Protein AF-A0AAW0MJM3-F1 (afdb_monomer_lite)

InterPro domains:
  IPR042566 L1 transposable element, C-terminal domain [G3DSA:3.30.250.20] (84-149)

Radius of gyration: 31.51 Å; chains: 1; bounding box: 69×40×101 Å

Sequence (180 aa):
MEDRARRDNLLIFNLKEGAEGANTLAYLEANIPKWFPVFASSSPEIMRAHRLGPPSRASASSGGSGQRPAPGHPELSSLHGPRPEATSKRRRPCYKTMHEARIKGFDAFLLYPATIKLQRGNETHSSRNTSRLENFLTTLNANSDQLACLLRSLLKNYQATMMTAVFLSLRLSMGIRQKW

Organism: NCBI:txid88201

Structure (mmCIF, N/CA/C/O backbone):
data_AF-A0AAW0MJM3-F1
#
_entry.id   AF-A0AAW0MJM3-F1
#
loop_
_atom_site.group_PDB
_atom_site.id
_atom_site.type_symbol
_atom_site.label_atom_id
_atom_site.label_alt_id
_atom_site.label_comp_id
_atom_site.label_asym_id
_atom_site.label_entity_id
_atom_site.label_seq_id
_atom_site.pdbx_PDB_ins_code
_atom_site.Cartn_x
_atom_site.Cartn_y
_atom_site.Cartn_z
_atom_site.occupancy
_atom_site.B_iso_or_equiv
_atom_site.auth_seq_id
_atom_site.auth_comp_id
_atom_site.auth_asym_id
_atom_site.auth_atom_id
_atom_site.pdbx_PDB_model_num
ATOM 1 N N . MET A 1 1 ? 3.073 16.533 -12.645 1.00 53.59 1 MET A N 1
ATOM 2 C CA . MET A 1 1 ? 3.250 16.141 -14.060 1.00 53.59 1 MET A CA 1
ATOM 3 C C . MET A 1 1 ? 4.194 14.944 -14.171 1.00 53.59 1 MET A C 1
ATOM 5 O O . MET A 1 1 ? 3.790 13.944 -14.745 1.00 53.59 1 MET A O 1
ATOM 9 N N . GLU A 1 2 ? 5.359 14.986 -13.514 1.00 58.69 2 GLU A N 1
ATOM 10 C CA . GLU A 1 2 ? 6.356 13.894 -13.441 1.00 58.69 2 GLU A CA 1
ATOM 11 C C . GLU A 1 2 ? 5.785 12.524 -13.034 1.00 58.69 2 GLU A C 1
ATOM 13 O O . GLU A 1 2 ? 6.051 11.516 -13.677 1.00 58.69 2 GLU A O 1
ATOM 18 N N . ASP A 1 3 ? 4.916 12.507 -12.026 1.00 56.91 3 ASP A N 1
ATOM 19 C CA . ASP A 1 3 ? 4.195 11.326 -11.554 1.00 56.91 3 ASP A CA 1
ATOM 20 C C . ASP A 1 3 ? 3.500 10.558 -12.702 1.00 56.91 3 ASP A C 1
ATOM 22 O O . ASP A 1 3 ? 3.667 9.342 -12.828 1.00 56.91 3 ASP A O 1
ATOM 26 N N . ARG A 1 4 ? 2.778 11.261 -13.586 1.00 63.28 4 ARG A N 1
ATOM 27 C CA . ARG A 1 4 ? 2.044 10.645 -14.705 1.00 63.28 4 ARG A CA 1
ATOM 28 C C . ARG A 1 4 ? 2.986 10.010 -15.730 1.00 63.28 4 ARG A C 1
ATOM 30 O O . ARG A 1 4 ? 2.638 8.969 -16.264 1.00 63.28 4 ARG A O 1
ATOM 37 N N . ALA A 1 5 ? 4.158 10.605 -15.949 1.00 64.19 5 ALA A N 1
ATOM 38 C CA . ALA A 1 5 ? 5.150 10.140 -16.918 1.00 64.19 5 ALA A CA 1
ATOM 39 C C . ALA A 1 5 ? 5.932 8.895 -16.461 1.00 64.19 5 ALA A C 1
ATOM 41 O O . ALA A 1 5 ? 6.629 8.292 -17.264 1.00 64.19 5 ALA A O 1
ATOM 42 N N . ARG A 1 6 ? 5.845 8.511 -15.177 1.00 67.94 6 ARG A N 1
ATOM 43 C CA . ARG A 1 6 ? 6.550 7.339 -14.622 1.00 67.94 6 ARG A CA 1
ATOM 44 C C . ARG A 1 6 ? 5.629 6.178 -14.251 1.00 67.94 6 ARG A C 1
ATOM 46 O O . ARG A 1 6 ? 6.077 5.250 -13.5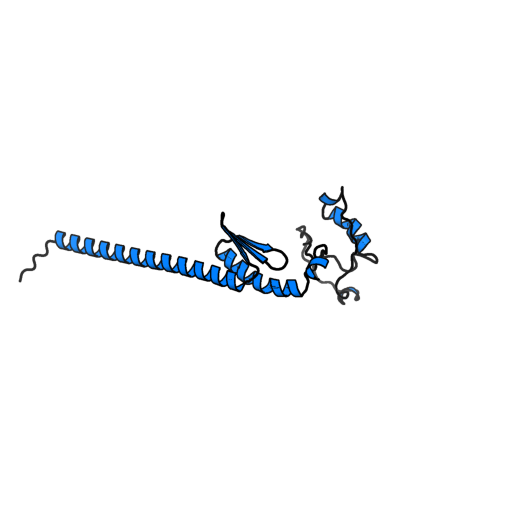85 1.00 67.94 6 ARG A O 1
ATOM 53 N N . ARG A 1 7 ? 4.344 6.241 -14.618 1.00 70.88 7 ARG A N 1
ATOM 54 C CA . ARG A 1 7 ? 3.366 5.191 -14.281 1.00 70.88 7 ARG A CA 1
ATOM 55 C C . ARG A 1 7 ? 3.686 3.853 -14.935 1.00 70.88 7 ARG A C 1
ATOM 57 O O . ARG A 1 7 ? 3.487 2.833 -14.287 1.00 70.88 7 ARG A O 1
ATOM 64 N N . ASP A 1 8 ? 4.235 3.894 -16.141 1.00 78.50 8 ASP A N 1
ATOM 65 C CA . ASP A 1 8 ? 4.513 2.701 -16.945 1.00 78.50 8 ASP A CA 1
ATOM 66 C C . ASP A 1 8 ? 5.953 2.201 -16.753 1.00 78.50 8 ASP A C 1
ATOM 68 O O . ASP A 1 8 ? 6.373 1.210 -17.342 1.00 78.50 8 ASP A O 1
ATOM 72 N N . ASN A 1 9 ? 6.725 2.869 -15.890 1.00 82.00 9 ASN A N 1
ATOM 73 C CA . ASN A 1 9 ? 8.095 2.476 -15.615 1.00 82.00 9 ASN A CA 1
ATOM 74 C C . ASN A 1 9 ? 8.118 1.379 -14.541 1.00 82.00 9 ASN A C 1
ATOM 76 O O . ASN A 1 9 ? 7.488 1.502 -13.488 1.00 82.00 9 ASN A O 1
ATOM 80 N N . LEU A 1 10 ? 8.936 0.351 -14.763 1.00 80.38 10 LEU A N 1
ATOM 81 C CA . LEU A 1 10 ? 9.153 -0.774 -13.850 1.00 80.38 10 LEU A CA 1
ATOM 82 C C . LEU A 1 10 ? 10.628 -0.818 -13.412 1.00 80.38 10 LEU A C 1
ATOM 84 O O . LEU A 1 10 ? 11.510 -0.562 -14.227 1.00 80.38 10 LEU A O 1
ATOM 88 N N . LEU A 1 11 ? 10.913 -1.108 -12.137 1.00 82.19 11 LEU A N 1
ATOM 89 C CA . LEU A 1 11 ? 12.252 -1.508 -11.682 1.00 82.19 11 LEU A CA 1
ATOM 90 C C . LEU A 1 11 ? 12.260 -2.989 -11.392 1.00 82.19 11 LEU A C 1
ATOM 92 O O . LEU A 1 11 ? 11.362 -3.534 -10.746 1.00 82.19 11 LEU A O 1
ATOM 96 N N . ILE A 1 12 ? 13.341 -3.601 -11.837 1.00 81.88 12 ILE A N 1
ATOM 97 C CA . ILE A 1 12 ? 13.666 -4.983 -11.564 1.00 81.88 12 ILE A CA 1
ATOM 98 C C . ILE A 1 12 ? 14.905 -4.946 -10.679 1.00 81.88 12 ILE A C 1
ATOM 100 O O . ILE A 1 12 ? 15.926 -4.364 -11.045 1.00 81.88 12 ILE A O 1
ATOM 104 N N . PHE A 1 13 ? 14.791 -5.529 -9.492 1.00 80.38 13 PHE A N 1
ATOM 105 C CA . PHE A 1 13 ? 15.890 -5.653 -8.542 1.00 80.38 13 PHE A CA 1
ATOM 106 C C . PHE A 1 13 ? 16.457 -7.076 -8.564 1.00 80.38 13 PHE A C 1
ATOM 108 O O . PHE A 1 13 ? 15.847 -7.988 -9.120 1.00 80.38 13 PHE A O 1
ATOM 115 N N . ASN A 1 14 ? 17.623 -7.260 -7.942 1.00 80.12 14 ASN A N 1
ATOM 116 C CA . ASN A 1 14 ? 18.287 -8.557 -7.759 1.00 80.12 14 ASN A CA 1
ATOM 117 C C . ASN A 1 14 ? 18.747 -9.261 -9.052 1.00 80.12 14 ASN A C 1
ATOM 119 O O . ASN A 1 14 ? 19.019 -10.460 -9.042 1.00 80.12 14 ASN A O 1
ATOM 123 N N . LEU A 1 15 ? 18.912 -8.525 -10.155 1.00 82.12 15 LEU A N 1
ATOM 124 C CA . LEU A 1 15 ? 19.621 -9.039 -11.327 1.00 82.12 15 LEU A CA 1
ATOM 125 C C . LEU A 1 15 ? 21.129 -9.047 -11.066 1.00 82.12 15 LEU A C 1
ATOM 127 O O . LEU A 1 15 ? 21.687 -8.077 -10.545 1.00 82.12 15 LEU A O 1
ATOM 131 N N . LYS A 1 16 ? 21.799 -10.140 -11.446 1.00 80.44 16 LYS A N 1
ATOM 132 C CA . LYS A 1 16 ? 23.258 -10.241 -11.344 1.00 80.44 16 LYS A CA 1
ATOM 133 C C . LYS A 1 16 ? 23.905 -9.135 -12.182 1.00 80.44 16 LYS A C 1
ATOM 135 O O . LYS A 1 16 ? 23.549 -8.923 -13.339 1.00 80.44 16 LYS A O 1
ATOM 140 N N . GLU A 1 17 ? 24.860 -8.427 -11.590 1.00 79.00 17 GLU A N 1
ATOM 141 C CA . GLU A 1 17 ? 25.578 -7.355 -12.274 1.00 79.00 17 GLU A CA 1
ATOM 142 C C . GLU A 1 17 ? 26.314 -7.885 -13.511 1.00 79.00 17 GLU A C 1
ATOM 144 O O . GLU A 1 17 ? 26.939 -8.945 -13.471 1.00 79.00 17 GLU A O 1
ATOM 149 N N . GLY A 1 18 ? 26.165 -7.176 -14.631 1.00 77.50 18 GLY A N 1
ATOM 150 C CA . GLY A 1 18 ? 26.715 -7.582 -15.925 1.00 77.50 18 GLY A CA 1
ATOM 151 C C . GLY A 1 18 ? 25.947 -8.695 -16.650 1.00 77.50 18 GLY A C 1
ATOM 152 O O . GLY A 1 18 ? 26.283 -8.982 -17.794 1.00 77.50 18 GLY A O 1
ATOM 153 N N . ALA A 1 19 ? 24.902 -9.292 -16.058 1.00 79.56 19 ALA A N 1
ATOM 154 C CA . ALA A 1 19 ? 24.117 -10.340 -16.729 1.00 79.56 19 ALA A CA 1
ATOM 155 C C . ALA A 1 19 ? 23.388 -9.836 -17.986 1.00 79.56 19 ALA A C 1
ATOM 157 O O . ALA A 1 19 ? 23.170 -10.597 -18.921 1.00 79.56 19 ALA A O 1
ATOM 158 N N . GLU A 1 20 ? 23.055 -8.546 -18.007 1.00 79.81 20 GLU A N 1
ATOM 159 C CA . GLU A 1 20 ? 22.391 -7.857 -19.117 1.00 79.81 20 GLU A CA 1
ATOM 160 C C . GLU A 1 20 ? 23.289 -7.696 -20.360 1.00 79.81 20 GLU A C 1
ATOM 162 O O . GLU A 1 20 ? 22.790 -7.475 -21.463 1.00 79.81 20 GLU A O 1
ATOM 167 N N . GLY A 1 21 ? 24.613 -7.806 -20.201 1.00 80.94 21 GLY A N 1
ATOM 168 C CA . GLY A 1 21 ? 25.573 -7.551 -21.273 1.00 80.94 21 GLY A CA 1
ATOM 169 C C . GLY A 1 21 ? 25.533 -6.103 -21.780 1.00 80.94 21 GLY A C 1
ATOM 170 O O . GLY A 1 21 ? 25.312 -5.167 -21.015 1.00 80.94 21 GLY A O 1
ATOM 171 N N . ALA A 1 22 ? 25.775 -5.919 -23.082 1.00 79.75 22 ALA A N 1
ATOM 172 C CA . ALA A 1 22 ? 25.804 -4.600 -23.723 1.00 79.75 22 ALA A CA 1
ATOM 173 C C . ALA A 1 22 ? 24.407 -4.029 -24.038 1.00 79.75 22 ALA A C 1
ATOM 175 O O . ALA A 1 22 ? 24.280 -2.826 -24.257 1.00 79.75 22 ALA A O 1
ATOM 176 N N . ASN A 1 23 ? 23.364 -4.869 -24.077 1.00 86.12 23 ASN A N 1
ATOM 177 C CA . ASN A 1 23 ? 22.012 -4.458 -24.451 1.00 86.12 23 ASN A CA 1
ATOM 178 C C . ASN A 1 23 ? 20.975 -4.947 -23.430 1.00 86.12 23 ASN A C 1
ATOM 180 O O . ASN A 1 23 ? 20.439 -6.053 -23.529 1.00 86.12 23 ASN A O 1
ATOM 184 N N . THR A 1 24 ? 20.657 -4.075 -22.471 1.00 86.00 24 THR A N 1
ATOM 185 C CA . THR A 1 24 ? 19.670 -4.341 -21.417 1.00 86.00 24 THR A CA 1
ATOM 186 C C . THR A 1 24 ? 18.281 -4.668 -21.971 1.00 86.00 24 THR A C 1
ATOM 188 O O . THR A 1 24 ? 17.576 -5.486 -21.387 1.00 86.00 24 THR A O 1
ATOM 191 N N . LEU A 1 25 ? 17.868 -4.060 -23.087 1.00 88.25 25 LEU A N 1
ATOM 192 C CA . LEU A 1 25 ? 16.526 -4.264 -23.640 1.00 88.25 25 LEU A CA 1
ATOM 193 C C . LEU A 1 25 ? 16.359 -5.694 -24.166 1.00 88.25 25 LEU A C 1
ATOM 195 O O . LEU A 1 25 ? 15.459 -6.400 -23.719 1.00 88.25 25 LEU A O 1
ATOM 199 N N . ALA A 1 26 ? 17.291 -6.153 -25.005 1.00 87.44 26 ALA A N 1
ATOM 200 C CA . ALA A 1 26 ? 17.278 -7.517 -25.538 1.00 87.44 26 ALA A CA 1
ATOM 201 C C . ALA A 1 26 ? 17.349 -8.575 -24.422 1.00 87.44 26 ALA A C 1
ATOM 203 O O . ALA A 1 26 ? 16.692 -9.616 -24.485 1.00 87.44 26 ALA A O 1
ATOM 204 N N . TYR A 1 27 ? 18.112 -8.296 -23.358 1.00 89.19 27 TYR A N 1
ATOM 205 C CA . TYR A 1 27 ? 18.154 -9.163 -22.185 1.00 89.19 27 TYR A CA 1
ATOM 206 C C . TYR A 1 27 ? 16.783 -9.285 -21.506 1.00 89.19 27 TYR A C 1
ATOM 208 O O . TYR A 1 27 ? 16.389 -10.384 -21.113 1.00 89.19 27 TYR A O 1
ATOM 216 N N . LEU A 1 28 ? 16.045 -8.184 -21.354 1.00 88.31 28 LEU A N 1
ATOM 217 C CA . LEU A 1 28 ? 14.725 -8.212 -20.726 1.00 88.31 28 LEU A CA 1
ATOM 218 C C . LEU A 1 28 ? 13.688 -8.918 -21.600 1.00 88.31 28 LEU A C 1
ATOM 220 O O . LEU A 1 28 ? 12.961 -9.764 -21.083 1.00 88.31 28 LEU A O 1
ATOM 224 N N . GLU A 1 29 ? 13.660 -8.651 -22.906 1.00 88.19 29 GLU A N 1
ATOM 225 C CA . GLU A 1 29 ? 12.751 -9.324 -23.846 1.00 88.19 29 GLU A CA 1
ATOM 226 C C . GLU A 1 29 ? 12.925 -10.848 -23.820 1.00 88.19 29 GLU A C 1
ATOM 228 O O . GLU A 1 29 ? 11.947 -11.593 -23.799 1.00 88.19 29 GLU A O 1
ATOM 233 N N . ALA A 1 30 ? 14.169 -11.326 -23.721 1.00 87.88 30 ALA A N 1
ATOM 234 C CA . ALA A 1 30 ? 14.468 -12.754 -23.676 1.00 87.88 30 ALA A CA 1
ATOM 235 C C . ALA A 1 30 ? 14.146 -13.429 -22.329 1.00 87.88 30 ALA A C 1
ATOM 237 O O . ALA A 1 30 ? 13.989 -14.653 -22.278 1.00 87.88 30 ALA A O 1
ATOM 238 N N . ASN A 1 31 ? 14.107 -12.678 -21.222 1.00 88.50 31 ASN A N 1
ATOM 239 C CA . ASN A 1 31 ? 13.958 -13.244 -19.877 1.00 88.50 31 ASN A CA 1
ATOM 240 C C . ASN A 1 31 ? 12.577 -13.017 -19.250 1.00 88.50 31 ASN A C 1
ATOM 242 O O . ASN A 1 31 ? 12.149 -13.854 -18.457 1.00 88.50 31 ASN A O 1
ATOM 246 N N . ILE A 1 32 ? 11.841 -11.968 -19.628 1.00 87.75 32 ILE A N 1
ATOM 247 C CA . ILE A 1 32 ? 10.485 -11.712 -19.114 1.00 87.75 32 ILE A CA 1
ATOM 248 C C . ILE A 1 32 ? 9.542 -12.905 -19.344 1.00 87.75 32 ILE A C 1
ATOM 250 O O . ILE A 1 32 ? 8.924 -13.334 -18.368 1.00 87.75 32 ILE A O 1
ATOM 254 N N . PRO A 1 33 ? 9.463 -13.512 -20.546 1.00 87.31 33 PRO A N 1
ATOM 255 C CA . PRO A 1 33 ? 8.613 -14.684 -20.766 1.00 87.31 33 PRO A CA 1
ATOM 256 C C . PRO A 1 33 ? 9.023 -15.904 -19.930 1.00 87.31 33 PRO A C 1
ATOM 258 O O . PRO A 1 33 ? 8.184 -16.736 -19.597 1.00 87.31 33 PRO A O 1
ATOM 261 N N . LYS A 1 34 ? 10.309 -16.009 -19.561 1.00 87.50 34 LYS A N 1
ATOM 262 C CA . LYS A 1 34 ? 10.829 -17.097 -18.716 1.00 87.50 34 LYS A CA 1
ATOM 263 C C . LYS A 1 34 ? 10.446 -16.906 -17.251 1.00 87.50 34 LYS A C 1
ATOM 265 O O . LYS A 1 34 ? 10.134 -17.878 -16.573 1.00 87.50 34 LYS A O 1
ATOM 270 N N . TRP A 1 35 ? 10.485 -15.667 -16.759 1.00 86.81 35 TRP A N 1
ATOM 271 C CA . TRP A 1 35 ? 10.090 -15.331 -15.386 1.00 86.81 35 TRP A CA 1
ATOM 272 C C . TRP A 1 35 ? 8.572 -15.339 -15.205 1.00 86.81 35 TRP A C 1
ATOM 274 O O . TRP A 1 35 ? 8.076 -15.707 -14.143 1.00 86.81 35 TRP A O 1
ATOM 284 N N . PHE A 1 36 ? 7.840 -14.954 -16.250 1.00 85.00 36 PHE A N 1
ATOM 285 C CA . PHE A 1 36 ? 6.391 -14.826 -16.245 1.00 85.00 36 PHE A CA 1
ATOM 286 C C . PHE A 1 36 ? 5.805 -15.531 -17.477 1.00 85.00 36 PHE A C 1
ATOM 288 O O . PHE A 1 36 ? 5.584 -14.892 -18.510 1.00 85.00 36 PHE A O 1
ATOM 295 N N . PRO A 1 37 ? 5.494 -16.836 -17.368 1.00 85.00 37 PRO A N 1
ATOM 296 C CA . PRO A 1 37 ? 4.977 -17.633 -18.484 1.00 85.00 37 PRO A CA 1
ATOM 297 C C . PRO A 1 37 ? 3.689 -17.085 -19.113 1.00 85.00 37 PRO A C 1
ATOM 299 O O . PRO A 1 37 ? 3.409 -17.345 -20.277 1.00 85.00 37 PRO A O 1
ATOM 302 N N . VAL A 1 38 ? 2.927 -16.276 -18.369 1.00 87.38 38 VAL A N 1
ATOM 303 C CA . VAL A 1 38 ? 1.719 -15.583 -18.853 1.00 87.38 38 VAL A CA 1
ATOM 304 C C . VAL A 1 38 ? 2.012 -14.676 -20.058 1.00 87.38 38 VAL A C 1
ATOM 306 O O . VAL A 1 38 ? 1.137 -14.459 -20.889 1.00 87.38 38 VAL A O 1
ATOM 309 N N . PHE A 1 39 ? 3.243 -14.174 -20.188 1.00 82.31 39 PHE A N 1
ATOM 310 C CA . PHE A 1 39 ? 3.653 -13.316 -21.302 1.00 82.31 39 PHE A CA 1
ATOM 311 C C . PHE A 1 39 ? 4.282 -14.081 -22.472 1.00 82.31 39 PHE A C 1
ATOM 313 O O . PHE A 1 39 ? 4.705 -13.457 -23.440 1.00 82.31 39 PHE A O 1
ATOM 320 N N . ALA A 1 40 ? 4.340 -15.417 -22.427 1.00 78.75 40 ALA A N 1
ATOM 321 C CA . ALA A 1 40 ? 4.915 -16.211 -23.515 1.00 78.75 40 ALA A CA 1
ATOM 322 C C . ALA A 1 40 ? 4.096 -16.129 -24.815 1.00 78.75 40 ALA A C 1
ATOM 324 O O . ALA A 1 40 ? 4.664 -16.203 -25.900 1.00 78.75 40 ALA A O 1
ATOM 325 N N . SER A 1 41 ? 2.776 -15.946 -24.715 1.00 79.00 41 SER A N 1
ATOM 326 C CA . SER A 1 41 ? 1.878 -15.785 -25.868 1.00 79.00 41 SER A CA 1
ATOM 327 C C . SER A 1 41 ? 1.721 -14.333 -26.331 1.00 79.00 41 SER A C 1
ATOM 329 O O . SER A 1 41 ? 1.289 -14.094 -27.452 1.00 79.00 41 SER A O 1
ATOM 331 N N . SER A 1 42 ? 2.029 -13.364 -25.466 1.00 82.06 42 SER A N 1
ATOM 332 C CA . SER A 1 42 ? 1.897 -11.930 -25.733 1.00 82.06 42 SER A CA 1
ATOM 333 C C . SER A 1 42 ? 2.958 -11.180 -24.935 1.00 82.06 42 SER A C 1
ATOM 335 O O . SER A 1 42 ? 2.733 -10.812 -23.777 1.00 82.06 42 SER A O 1
ATOM 337 N N . SER A 1 43 ? 4.120 -10.961 -25.546 1.00 76.00 43 SER A N 1
ATOM 338 C CA . SER A 1 43 ? 5.202 -10.205 -24.921 1.00 76.00 43 SER A CA 1
ATOM 339 C C . SER A 1 43 ? 4.828 -8.721 -24.824 1.00 76.00 43 SER A C 1
ATOM 341 O O . SER A 1 43 ? 4.419 -8.141 -25.832 1.00 76.00 43 SER A O 1
ATOM 343 N N . PRO A 1 44 ? 4.970 -8.084 -23.650 1.00 80.81 44 PRO A N 1
ATOM 344 C CA . PRO A 1 44 ? 4.755 -6.648 -23.527 1.00 80.81 44 PRO A CA 1
ATOM 345 C C . PRO A 1 44 ? 5.800 -5.870 -24.340 1.00 80.81 44 PRO A C 1
ATOM 347 O O . PRO A 1 44 ? 6.969 -6.252 -24.375 1.00 80.81 44 PRO A O 1
ATOM 350 N N . GLU A 1 45 ? 5.390 -4.763 -24.959 1.00 86.56 45 GLU A N 1
ATOM 351 C CA . GLU A 1 45 ? 6.297 -3.863 -25.677 1.00 86.56 45 GLU A CA 1
ATOM 352 C C . GLU A 1 45 ? 7.158 -3.072 -24.679 1.00 86.56 45 GLU A C 1
ATOM 354 O O . GLU A 1 45 ? 6.647 -2.323 -23.841 1.00 86.56 45 GLU A O 1
ATOM 359 N N . ILE A 1 46 ? 8.480 -3.235 -24.755 1.00 87.00 46 ILE A N 1
ATOM 360 C CA . ILE A 1 46 ? 9.431 -2.532 -23.890 1.00 87.00 46 ILE A CA 1
ATOM 361 C C . ILE A 1 46 ? 10.011 -1.355 -24.669 1.00 87.00 46 ILE A C 1
ATOM 363 O O . ILE A 1 46 ? 10.909 -1.517 -25.486 1.00 87.00 46 ILE A O 1
ATOM 367 N N . MET A 1 47 ? 9.548 -0.141 -24.379 1.00 85.25 47 MET A N 1
ATOM 368 C CA . MET A 1 47 ? 10.017 1.046 -25.107 1.00 85.25 47 MET A CA 1
ATOM 369 C C . MET A 1 47 ? 11.478 1.411 -24.803 1.00 85.25 47 MET A C 1
ATOM 371 O O . MET A 1 47 ? 12.188 1.946 -25.651 1.00 85.25 47 MET A O 1
ATOM 375 N N . ARG A 1 48 ? 11.927 1.199 -23.559 1.00 84.75 48 ARG A N 1
ATOM 376 C CA . ARG A 1 48 ? 13.280 1.554 -23.115 1.00 84.75 48 ARG A CA 1
ATOM 377 C C . ARG A 1 48 ? 13.665 0.791 -21.856 1.00 84.75 48 ARG A C 1
ATOM 379 O O . ARG A 1 48 ? 12.881 0.708 -20.915 1.00 84.75 48 ARG A O 1
ATOM 386 N N . ALA A 1 49 ? 14.922 0.364 -21.787 1.00 85.94 49 ALA A N 1
ATOM 387 C CA . ALA A 1 49 ? 15.514 -0.205 -20.585 1.00 85.94 49 ALA A CA 1
ATOM 388 C C . ALA A 1 49 ? 16.921 0.353 -20.353 1.00 85.94 49 ALA A C 1
ATOM 390 O O . ALA A 1 49 ? 17.658 0.612 -21.301 1.00 85.94 49 ALA A O 1
ATOM 391 N N . HIS A 1 50 ? 17.274 0.594 -19.093 1.00 84.94 50 HIS A N 1
ATOM 392 C CA . HIS A 1 50 ? 18.612 1.023 -18.695 1.00 84.94 50 HIS A CA 1
ATOM 393 C C . HIS A 1 50 ? 18.847 0.716 -17.216 1.00 84.94 50 HIS A C 1
ATOM 395 O O . HIS A 1 50 ? 17.907 0.705 -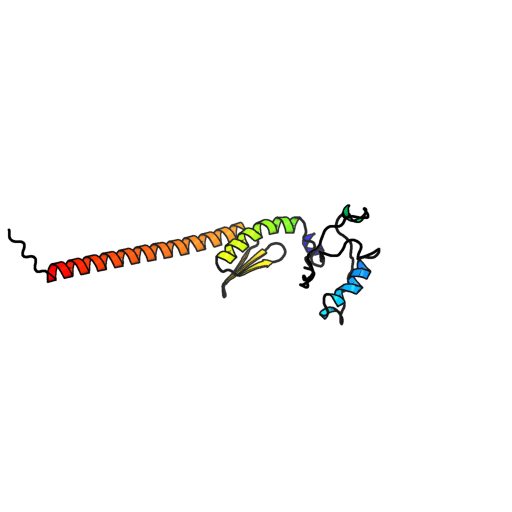16.417 1.00 84.94 50 HIS A O 1
ATOM 401 N N . ARG A 1 51 ? 20.114 0.512 -16.849 1.00 81.94 51 ARG A N 1
ATOM 402 C CA . ARG A 1 51 ? 20.535 0.389 -15.452 1.00 81.94 51 ARG A CA 1
ATOM 403 C C . ARG A 1 51 ? 20.407 1.734 -14.737 1.00 81.94 51 ARG A C 1
ATOM 405 O O . ARG A 1 51 ? 20.697 2.786 -15.306 1.00 81.94 51 ARG A O 1
ATOM 412 N N . LEU A 1 52 ? 19.996 1.687 -13.473 1.00 79.25 52 LEU A N 1
ATOM 413 C CA . LEU A 1 52 ? 20.007 2.845 -12.588 1.00 79.25 52 LEU A CA 1
ATOM 414 C C . LEU A 1 52 ? 21.224 2.798 -11.666 1.00 79.25 52 LEU A C 1
ATOM 416 O O . LEU A 1 52 ? 21.432 1.813 -10.962 1.00 79.25 52 LEU A O 1
ATOM 420 N N . GLY A 1 53 ? 21.979 3.896 -11.644 1.00 71.19 53 GLY A N 1
ATOM 421 C CA . GLY A 1 53 ? 23.176 4.050 -10.820 1.00 71.19 53 GLY A CA 1
ATOM 422 C C . GLY A 1 53 ? 24.455 3.513 -11.479 1.00 71.19 53 GLY A C 1
ATOM 423 O O . GLY A 1 53 ? 24.389 2.745 -12.441 1.00 71.19 53 GLY A O 1
ATOM 424 N N . PRO A 1 54 ? 25.631 3.951 -10.996 1.00 67.56 54 PRO A N 1
ATOM 425 C CA . PRO A 1 54 ? 26.910 3.443 -11.474 1.00 67.56 54 PRO A CA 1
ATOM 426 C C . PRO A 1 54 ? 27.064 1.954 -11.120 1.00 67.56 54 PRO A C 1
ATOM 428 O O . PRO A 1 54 ? 26.512 1.515 -10.106 1.00 67.56 54 PRO A O 1
ATOM 431 N N . PRO A 1 55 ? 27.814 1.177 -11.923 1.00 63.28 55 PRO A N 1
ATOM 432 C CA . PRO A 1 55 ? 28.144 -0.196 -11.568 1.00 63.28 55 PRO A CA 1
ATOM 433 C C . PRO A 1 55 ? 28.852 -0.229 -10.211 1.00 63.28 55 PRO A C 1
ATOM 435 O O . PRO A 1 55 ? 29.646 0.661 -9.882 1.00 63.28 55 PRO A O 1
ATOM 438 N N . SER A 1 56 ? 28.543 -1.240 -9.403 1.00 59.34 56 SER A N 1
ATOM 439 C CA . SER A 1 56 ? 29.205 -1.427 -8.119 1.00 59.34 56 SER A CA 1
ATOM 440 C C . SER A 1 56 ? 30.695 -1.646 -8.367 1.00 59.34 56 SER A C 1
ATOM 442 O O . SER A 1 56 ? 31.090 -2.490 -9.169 1.00 59.34 56 SER A O 1
ATOM 444 N N . ARG A 1 57 ? 31.556 -0.924 -7.639 1.00 56.38 57 ARG A N 1
ATOM 445 C CA . ARG A 1 57 ? 33.022 -1.105 -7.694 1.00 56.38 57 ARG A CA 1
ATOM 446 C C . ARG A 1 57 ? 33.469 -2.554 -7.427 1.00 56.38 57 ARG A C 1
ATOM 448 O O . ARG A 1 57 ? 34.604 -2.894 -7.739 1.00 56.38 57 ARG A O 1
ATOM 455 N N . ALA A 1 58 ? 32.593 -3.397 -6.879 1.00 54.28 58 ALA A N 1
ATOM 456 C CA . ALA A 1 58 ? 32.864 -4.794 -6.566 1.00 54.28 58 ALA A CA 1
ATOM 457 C C . ALA A 1 58 ? 33.008 -5.713 -7.795 1.00 54.28 58 ALA A C 1
ATOM 459 O O . ALA A 1 58 ? 33.597 -6.782 -7.669 1.00 54.28 58 ALA A O 1
ATOM 460 N N . SER A 1 59 ? 32.506 -5.338 -8.977 1.00 48.91 59 SER A N 1
ATOM 461 C CA . SER A 1 59 ? 32.574 -6.206 -10.165 1.00 48.91 59 SER A CA 1
ATOM 462 C C . SER A 1 59 ? 33.812 -5.985 -11.045 1.00 48.91 59 SER A C 1
ATOM 464 O O . SER A 1 59 ? 33.953 -6.661 -12.060 1.00 48.91 59 SER A O 1
ATOM 466 N N . ALA A 1 60 ? 34.707 -5.057 -10.680 1.00 47.84 60 ALA A N 1
ATOM 467 C CA . ALA A 1 60 ? 35.926 -4.748 -11.439 1.00 47.84 60 ALA A CA 1
ATOM 468 C C . ALA A 1 60 ? 37.206 -5.406 -10.879 1.00 47.84 60 ALA A C 1
ATOM 470 O O . ALA A 1 60 ? 38.251 -5.333 -11.520 1.00 47.84 60 ALA A O 1
ATOM 471 N N . SER A 1 61 ? 37.145 -6.064 -9.716 1.00 41.78 61 SER A N 1
ATOM 472 C CA . SER A 1 61 ? 38.281 -6.787 -9.132 1.00 41.78 61 SER A CA 1
ATOM 473 C C . SER A 1 61 ? 38.015 -8.290 -9.099 1.00 41.78 61 SER A C 1
ATOM 475 O O . SER A 1 61 ? 37.186 -8.786 -8.338 1.00 41.78 61 SER A O 1
ATOM 477 N N . SER A 1 62 ? 38.753 -9.013 -9.930 1.00 45.91 62 SER A N 1
ATOM 478 C CA . SER A 1 62 ? 38.976 -10.452 -9.849 1.00 45.91 62 SER A CA 1
ATOM 479 C C . SER A 1 62 ? 39.358 -10.916 -8.433 1.00 45.91 62 SER A C 1
ATOM 481 O O . SER A 1 62 ? 40.302 -10.382 -7.858 1.00 45.91 62 SER A O 1
ATOM 483 N N . GLY A 1 63 ? 38.703 -11.979 -7.949 1.00 42.91 63 GLY A N 1
ATOM 484 C CA . GLY A 1 63 ? 39.198 -12.856 -6.876 1.00 42.91 63 GLY A CA 1
ATOM 485 C C . GLY A 1 63 ? 38.812 -12.457 -5.447 1.00 42.91 63 GLY A C 1
ATOM 486 O O . GLY A 1 63 ? 39.375 -11.534 -4.875 1.00 42.91 63 GLY A O 1
ATOM 487 N N . GLY A 1 64 ? 37.899 -13.212 -4.829 1.00 30.92 64 GLY A N 1
ATOM 488 C CA . GLY A 1 64 ? 37.593 -13.071 -3.403 1.00 30.92 64 GLY A CA 1
ATOM 489 C C . GLY A 1 64 ? 36.425 -13.947 -2.967 1.00 30.92 64 GLY A C 1
ATOM 490 O O . GLY A 1 64 ? 35.267 -13.562 -3.082 1.00 30.92 64 GLY A O 1
ATOM 491 N N . SER A 1 65 ? 36.741 -15.148 -2.493 1.00 42.88 65 SER A N 1
ATOM 492 C CA . SER A 1 65 ? 35.822 -16.116 -1.896 1.00 42.88 65 SER A CA 1
ATOM 493 C C . SER A 1 65 ? 35.041 -15.528 -0.714 1.00 42.88 65 SER A C 1
ATOM 495 O O . SER A 1 65 ? 35.625 -15.205 0.317 1.00 42.88 65 SER A O 1
ATOM 497 N N . GLY A 1 66 ? 33.715 -15.472 -0.834 1.00 33.31 66 GLY A N 1
ATOM 498 C CA . GLY A 1 66 ? 32.789 -15.264 0.278 1.00 33.31 66 GLY A CA 1
ATOM 499 C C . GLY A 1 66 ? 31.648 -16.267 0.158 1.00 33.31 66 GLY A C 1
ATOM 500 O O . GLY A 1 66 ? 30.899 -16.243 -0.817 1.00 33.31 66 GLY A O 1
ATOM 501 N N . GLN A 1 67 ? 31.577 -17.198 1.107 1.00 36.97 67 GLN A N 1
ATOM 502 C CA . GLN A 1 67 ? 30.614 -18.297 1.165 1.00 36.97 67 GLN A CA 1
ATOM 503 C C . GLN A 1 67 ? 29.163 -17.803 1.025 1.00 36.97 67 GLN A C 1
ATOM 505 O O . GLN A 1 67 ? 28.716 -16.920 1.754 1.00 36.97 67 GLN A O 1
ATOM 510 N N . ARG A 1 68 ? 28.413 -18.421 0.106 1.00 38.50 68 ARG A N 1
ATOM 511 C CA . ARG A 1 68 ? 26.949 -18.337 0.015 1.00 38.50 68 ARG A CA 1
ATOM 512 C C . ARG A 1 68 ? 26.361 -19.588 0.684 1.00 38.50 68 ARG A C 1
ATOM 514 O O . ARG A 1 68 ? 26.829 -20.678 0.351 1.00 38.50 68 ARG A O 1
ATOM 521 N N . PRO A 1 69 ? 25.341 -19.493 1.555 1.00 34.12 69 PRO A N 1
ATOM 522 C CA . PRO A 1 69 ? 24.542 -20.660 1.899 1.00 34.12 69 PRO A CA 1
ATOM 523 C C . PRO A 1 69 ? 23.669 -21.092 0.705 1.00 34.12 69 PRO A C 1
ATOM 525 O O . PRO A 1 69 ? 23.365 -20.301 -0.191 1.00 34.12 69 PRO A O 1
ATOM 528 N N . ALA A 1 70 ? 23.355 -22.387 0.694 1.00 34.09 70 ALA A N 1
ATOM 529 C CA . ALA A 1 70 ? 22.840 -23.197 -0.411 1.00 34.09 70 ALA A CA 1
ATOM 530 C C . ALA A 1 70 ? 21.421 -22.816 -0.920 1.00 34.09 70 ALA A C 1
ATOM 532 O O . ALA A 1 70 ? 20.689 -22.097 -0.238 1.00 34.09 70 ALA A O 1
ATOM 533 N N . PRO A 1 71 ? 21.027 -23.288 -2.124 1.00 43.94 71 PRO A N 1
ATOM 534 C CA . PRO A 1 71 ? 19.846 -22.837 -2.857 1.00 43.94 71 PRO A CA 1
ATOM 535 C C . PRO A 1 71 ? 18.592 -23.625 -2.457 1.00 43.94 71 PRO A C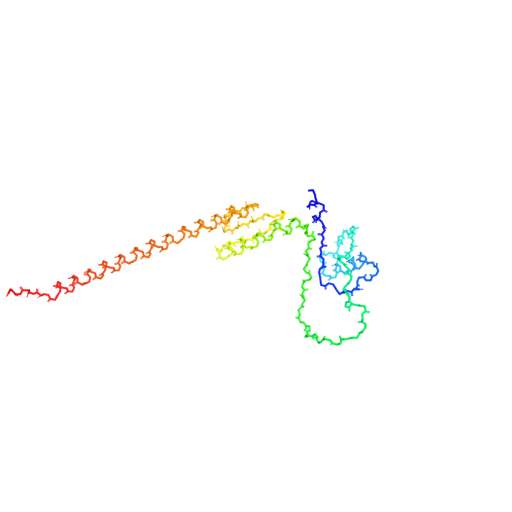 1
ATOM 537 O O . PRO A 1 71 ? 18.642 -24.846 -2.325 1.00 43.94 71 PRO A O 1
ATOM 540 N N . GLY A 1 72 ? 17.452 -22.943 -2.307 1.00 31.48 72 GLY A N 1
ATOM 541 C CA . GLY A 1 72 ? 16.213 -23.631 -1.924 1.00 31.48 72 GLY A CA 1
ATOM 542 C C . GLY A 1 72 ? 14.893 -22.870 -2.031 1.00 31.48 72 GLY A C 1
ATOM 543 O O . GLY A 1 72 ? 13.878 -23.437 -1.653 1.00 31.48 72 GLY A O 1
ATOM 544 N N . HIS A 1 73 ? 14.837 -21.640 -2.549 1.00 31.39 73 HIS A N 1
ATOM 545 C CA . HIS A 1 73 ? 13.549 -20.981 -2.804 1.00 31.39 73 HIS A CA 1
ATOM 546 C C . HIS A 1 73 ? 13.619 -20.075 -4.042 1.00 31.39 73 HIS A C 1
ATOM 548 O O . HIS A 1 73 ? 14.582 -19.316 -4.171 1.00 31.39 73 HIS A O 1
ATOM 554 N N . PRO A 1 74 ? 12.623 -20.114 -4.952 1.00 39.03 74 PRO A N 1
ATOM 555 C CA . PRO A 1 74 ? 12.495 -19.119 -6.005 1.00 39.03 74 PRO A CA 1
ATOM 556 C C . PRO A 1 74 ? 12.062 -17.805 -5.349 1.00 39.03 74 PRO A C 1
ATOM 558 O O . PRO A 1 74 ? 10.889 -17.590 -5.048 1.00 39.03 74 PRO A O 1
ATOM 561 N N . GLU A 1 75 ? 13.028 -16.936 -5.062 1.00 38.06 75 GLU A N 1
ATOM 562 C CA . GLU A 1 75 ? 12.755 -15.570 -4.631 1.00 38.06 75 GLU A CA 1
ATOM 563 C C . GLU A 1 75 ? 12.163 -14.823 -5.833 1.00 38.06 75 GLU A C 1
ATOM 565 O O . GLU A 1 75 ? 12.876 -14.470 -6.776 1.00 38.06 75 GLU A O 1
ATOM 570 N N . LEU A 1 76 ? 10.833 -14.663 -5.840 1.00 37.19 76 LEU A N 1
ATOM 571 C CA . LEU A 1 76 ? 10.114 -13.866 -6.831 1.00 37.19 76 LEU A CA 1
ATOM 572 C C . LEU A 1 76 ? 10.814 -12.512 -6.979 1.00 37.19 76 LEU A C 1
ATOM 574 O O . LEU A 1 76 ? 10.822 -11.701 -6.051 1.00 37.19 76 LEU A O 1
ATOM 578 N N . SER A 1 77 ? 11.375 -12.258 -8.159 1.00 40.12 77 SER A N 1
ATOM 579 C CA . SER A 1 77 ? 11.943 -10.963 -8.516 1.00 40.12 77 SER A CA 1
ATOM 580 C C . SER A 1 77 ? 10.849 -9.906 -8.377 1.00 40.12 77 SER A C 1
ATOM 582 O O . SER A 1 77 ? 9.900 -9.855 -9.159 1.00 40.12 77 SER A O 1
ATOM 584 N N . SER A 1 78 ? 10.930 -9.101 -7.318 1.00 43.81 78 SER A N 1
ATOM 585 C CA . SER A 1 78 ? 9.867 -8.168 -6.973 1.00 43.81 78 SER A CA 1
ATOM 586 C C . SER A 1 78 ? 9.927 -6.941 -7.882 1.00 43.81 78 SER A C 1
ATOM 588 O O . SER A 1 78 ? 10.732 -6.031 -7.681 1.00 43.81 78 SER A O 1
ATOM 590 N N . LEU A 1 79 ? 9.066 -6.931 -8.897 1.00 42.50 79 LEU A N 1
ATOM 591 C CA . LEU A 1 79 ? 8.883 -5.839 -9.846 1.00 42.50 79 LEU A CA 1
ATOM 592 C C . LEU A 1 79 ? 8.288 -4.612 -9.127 1.00 42.50 79 LEU A C 1
ATOM 594 O O . LEU A 1 79 ? 7.138 -4.629 -8.694 1.00 42.50 79 LEU A O 1
ATOM 598 N N . HIS A 1 80 ? 9.057 -3.536 -8.989 1.00 53.84 80 HIS A N 1
ATOM 599 C CA . HIS A 1 80 ? 8.625 -2.297 -8.334 1.00 53.84 80 HIS A CA 1
ATOM 600 C C . HIS A 1 80 ? 8.896 -1.112 -9.258 1.00 53.84 80 HIS A C 1
ATOM 602 O O . HIS A 1 80 ? 10.043 -0.840 -9.542 1.00 53.84 80 HIS A O 1
ATOM 608 N N . GLY A 1 81 ? 7.902 -0.350 -9.719 1.00 53.06 81 GLY A N 1
ATOM 609 C CA . GLY A 1 81 ? 8.169 0.834 -10.560 1.00 53.06 81 GLY A CA 1
ATOM 610 C C . GLY A 1 81 ? 9.118 1.874 -9.934 1.00 53.06 81 GLY A C 1
ATOM 611 O O . GLY A 1 81 ? 9.096 2.034 -8.706 1.00 53.06 81 GLY A O 1
ATOM 612 N N . PRO A 1 82 ? 9.927 2.623 -10.725 1.00 54.59 82 PRO A N 1
ATOM 613 C CA . PRO A 1 82 ? 10.762 3.696 -10.215 1.00 54.59 82 PRO A CA 1
ATOM 614 C C . PRO A 1 82 ? 9.853 4.796 -9.725 1.00 54.59 82 PRO A C 1
ATOM 616 O O . PRO A 1 82 ? 9.287 5.584 -10.486 1.00 54.59 82 PRO A O 1
ATOM 619 N N . ARG A 1 83 ? 9.687 4.831 -8.411 1.00 56.94 83 ARG A N 1
ATOM 620 C CA . ARG A 1 83 ? 8.841 5.821 -7.784 1.00 56.94 83 ARG A CA 1
ATOM 621 C C . ARG A 1 83 ? 9.558 7.184 -7.850 1.00 56.94 83 ARG A C 1
ATOM 623 O O . ARG A 1 83 ? 10.711 7.266 -7.429 1.00 56.94 83 ARG A O 1
ATOM 630 N N . PRO A 1 84 ? 8.906 8.255 -8.345 1.00 62.94 84 PRO A N 1
ATOM 631 C CA . PRO A 1 84 ? 9.446 9.611 -8.267 1.00 62.94 84 PRO A CA 1
ATOM 632 C C . PRO A 1 84 ? 9.844 9.959 -6.826 1.00 62.94 84 PRO A C 1
ATOM 634 O O . PRO A 1 84 ? 9.118 9.614 -5.890 1.00 62.94 84 PRO A O 1
ATOM 637 N N . GLU A 1 85 ? 10.970 10.649 -6.627 1.00 62.84 85 GLU A N 1
ATOM 638 C CA . GLU A 1 85 ? 11.509 10.983 -5.294 1.00 62.84 85 GLU A CA 1
ATOM 639 C C . GLU A 1 85 ? 10.467 11.725 -4.435 1.00 62.84 85 GLU A C 1
ATOM 641 O O . GLU A 1 85 ? 10.290 11.440 -3.248 1.00 62.84 85 GLU A O 1
ATOM 646 N N . ALA A 1 86 ? 9.683 12.609 -5.063 1.00 62.53 86 ALA A N 1
ATOM 647 C CA . ALA A 1 86 ? 8.559 13.296 -4.435 1.00 62.53 86 ALA A CA 1
ATOM 648 C C . ALA A 1 86 ? 7.475 12.320 -3.941 1.00 62.53 86 ALA A C 1
ATOM 650 O O . ALA A 1 86 ? 6.991 12.432 -2.815 1.00 62.53 86 ALA A O 1
ATOM 651 N N . THR A 1 87 ? 7.106 11.322 -4.743 1.00 63.91 87 THR A N 1
ATOM 652 C CA . THR A 1 87 ? 6.135 10.284 -4.374 1.00 63.91 87 THR A CA 1
ATOM 653 C C . THR A 1 87 ? 6.696 9.350 -3.293 1.00 63.91 87 THR A C 1
ATOM 655 O O . THR A 1 87 ? 5.958 8.933 -2.400 1.00 63.91 87 THR A O 1
ATOM 658 N N . SER A 1 88 ? 7.995 9.034 -3.333 1.00 69.38 88 SER A N 1
ATOM 659 C CA . SER A 1 88 ? 8.690 8.239 -2.309 1.00 69.38 88 SER A CA 1
ATOM 660 C C . SER A 1 88 ? 8.675 8.943 -0.959 1.00 69.38 88 SER A C 1
ATOM 662 O O . SER A 1 88 ? 8.219 8.356 0.024 1.00 69.38 88 SER A O 1
ATOM 664 N N . LYS A 1 89 ? 9.062 10.224 -0.921 1.00 76.88 89 LYS A N 1
ATOM 665 C CA . LYS A 1 89 ? 8.998 11.066 0.281 1.00 76.88 89 LYS A CA 1
ATOM 666 C C . LYS A 1 89 ? 7.573 11.177 0.822 1.00 76.88 89 LYS A C 1
ATOM 668 O O . LYS A 1 89 ? 7.365 10.989 2.014 1.00 76.88 89 LYS A O 1
ATOM 673 N N . ARG A 1 90 ? 6.578 11.380 -0.050 1.00 75.50 90 ARG A N 1
ATOM 674 C CA . ARG A 1 90 ? 5.158 11.472 0.343 1.00 75.50 90 ARG A CA 1
ATOM 675 C C . ARG A 1 90 ? 4.580 10.173 0.899 1.00 75.50 90 ARG A C 1
ATOM 677 O O . ARG A 1 90 ? 3.663 10.217 1.710 1.00 75.50 90 ARG A O 1
ATOM 684 N N . ARG A 1 91 ? 5.097 9.017 0.479 1.00 81.12 91 ARG A N 1
ATOM 685 C CA . ARG A 1 91 ? 4.618 7.712 0.953 1.00 81.12 91 ARG A CA 1
ATOM 686 C C . ARG A 1 91 ? 5.301 7.227 2.228 1.00 81.12 91 ARG A C 1
ATOM 688 O O . ARG A 1 91 ? 4.691 6.434 2.932 1.00 81.12 91 ARG A O 1
ATOM 695 N N . ARG A 1 92 ? 6.504 7.712 2.563 1.00 81.31 92 ARG A N 1
ATOM 696 C CA . ARG A 1 92 ? 7.183 7.387 3.835 1.00 81.31 92 ARG A CA 1
ATOM 697 C C . ARG A 1 92 ? 6.281 7.535 5.074 1.00 81.31 92 ARG A C 1
ATOM 699 O O . ARG A 1 92 ? 6.151 6.546 5.792 1.00 81.31 92 ARG A O 1
ATOM 706 N N . PRO A 1 93 ? 5.600 8.674 5.312 1.00 81.50 93 PRO A N 1
ATOM 707 C CA . PRO A 1 93 ? 4.744 8.815 6.492 1.00 81.50 93 PRO A CA 1
ATOM 708 C C . PRO A 1 93 ? 3.527 7.879 6.458 1.00 81.50 93 PRO A C 1
ATOM 710 O O . PRO A 1 93 ? 3.057 7.448 7.504 1.00 81.50 93 PRO A O 1
ATOM 713 N N . CYS A 1 94 ? 3.062 7.480 5.268 1.00 82.19 94 CYS A N 1
ATOM 714 C CA . CYS A 1 94 ? 1.898 6.607 5.128 1.00 82.19 94 CYS A CA 1
ATOM 715 C C . CYS A 1 94 ? 2.121 5.213 5.731 1.00 82.19 94 CYS A C 1
ATOM 717 O O . CYS A 1 94 ? 1.166 4.590 6.187 1.00 82.19 94 CYS A O 1
ATOM 719 N N . TYR A 1 95 ? 3.359 4.708 5.739 1.00 85.75 95 TYR A N 1
ATOM 720 C CA . TYR A 1 95 ? 3.646 3.373 6.270 1.00 85.75 95 TYR A CA 1
ATOM 721 C C . TYR A 1 95 ? 3.393 3.280 7.776 1.00 85.75 95 TYR A C 1
ATOM 723 O O . TYR A 1 95 ? 2.847 2.272 8.221 1.00 85.75 95 TYR A O 1
ATOM 731 N N . LYS A 1 96 ? 3.707 4.340 8.535 1.00 88.12 96 LYS A N 1
ATOM 732 C CA . LYS A 1 96 ? 3.431 4.408 9.976 1.00 88.12 96 LYS A CA 1
ATOM 733 C C . LYS A 1 96 ? 1.928 4.306 10.237 1.00 88.12 96 LYS A C 1
ATOM 735 O O . LYS A 1 96 ? 1.479 3.392 10.922 1.00 88.12 96 LYS A O 1
ATOM 740 N N . THR A 1 97 ? 1.147 5.170 9.594 1.00 86.44 97 THR A N 1
ATOM 741 C CA . THR A 1 97 ? -0.310 5.207 9.757 1.00 86.44 97 THR A CA 1
ATOM 742 C C . THR A 1 97 ? -0.980 3.898 9.315 1.00 86.44 97 THR A C 1
ATOM 744 O O . THR A 1 97 ? -1.907 3.418 9.961 1.00 86.44 97 THR A O 1
ATOM 747 N N . MET A 1 98 ? -0.512 3.278 8.225 1.00 88.69 98 MET A N 1
ATOM 748 C CA . MET A 1 98 ? -1.034 1.979 7.782 1.00 88.69 98 MET A CA 1
ATOM 749 C C . MET A 1 98 ? -0.717 0.854 8.767 1.00 88.69 98 MET A C 1
ATOM 751 O O . MET A 1 98 ? -1.549 -0.027 8.961 1.00 88.69 98 MET A O 1
ATOM 755 N N . HIS A 1 99 ? 0.474 0.857 9.367 1.00 89.50 99 HIS A N 1
ATOM 756 C CA . HIS A 1 99 ? 0.841 -0.133 10.375 1.00 89.50 99 HIS A CA 1
ATOM 757 C C . HIS A 1 99 ? -0.065 -0.023 11.607 1.00 89.50 99 HIS A C 1
ATOM 759 O O . HIS A 1 99 ? -0.631 -1.025 12.039 1.00 89.50 99 HIS A O 1
ATOM 765 N N . GLU A 1 100 ? -0.300 1.197 12.093 1.00 87.38 100 GLU A N 1
ATOM 766 C CA . GLU A 1 100 ? -1.237 1.461 13.191 1.00 87.38 100 GLU A CA 1
ATOM 767 C C . GLU A 1 100 ? -2.667 1.015 12.854 1.00 87.38 100 GLU A C 1
ATOM 769 O O . GLU A 1 100 ? -3.347 0.416 13.686 1.00 87.38 100 GLU A O 1
ATOM 774 N N . ALA A 1 101 ? -3.126 1.257 11.624 1.00 86.06 101 ALA A N 1
ATOM 775 C CA . ALA A 1 101 ? -4.441 0.809 11.178 1.00 86.06 101 ALA A CA 1
ATOM 776 C C . ALA A 1 101 ? -4.556 -0.727 11.141 1.00 86.06 101 ALA A C 1
ATOM 778 O O . ALA A 1 101 ? -5.581 -1.272 11.547 1.00 86.06 101 ALA A O 1
ATOM 779 N N . ARG A 1 102 ? -3.501 -1.433 10.716 1.00 88.88 102 ARG A N 1
ATOM 780 C CA . ARG A 1 102 ? -3.471 -2.906 10.684 1.00 88.88 102 ARG A CA 1
ATOM 781 C C . ARG A 1 102 ? -3.514 -3.521 12.073 1.00 88.88 102 ARG A C 1
ATOM 783 O O . ARG A 1 102 ? -4.258 -4.470 12.279 1.00 88.88 102 ARG A O 1
ATOM 790 N N . ILE A 1 103 ? -2.786 -2.949 13.035 1.00 86.38 103 ILE A N 1
ATOM 791 C CA . ILE A 1 103 ? -2.876 -3.360 14.448 1.00 86.38 103 ILE A CA 1
ATOM 792 C C . ILE A 1 103 ? -4.320 -3.226 14.952 1.00 86.38 103 ILE A C 1
ATOM 794 O O . ILE A 1 103 ? -4.792 -4.043 15.735 1.00 86.38 103 ILE A O 1
ATOM 798 N N . LYS A 1 104 ? -5.053 -2.229 14.449 1.00 83.44 104 LYS A N 1
ATOM 799 C CA . LYS A 1 104 ? -6.467 -1.998 14.761 1.00 83.44 104 LYS A CA 1
ATOM 800 C C . LYS A 1 104 ? -7.425 -2.861 13.930 1.00 83.44 104 LYS A C 1
ATOM 802 O O . LYS A 1 104 ? -8.628 -2.640 13.997 1.00 83.44 104 LYS A O 1
ATOM 807 N N . GLY A 1 105 ? -6.944 -3.812 13.133 1.00 85.44 105 GLY A N 1
ATOM 808 C CA . GLY A 1 105 ? -7.794 -4.699 12.333 1.00 85.44 105 GLY A CA 1
ATOM 809 C C . GLY A 1 105 ? -8.410 -4.038 11.097 1.00 85.44 105 GLY A C 1
ATOM 810 O O . GLY A 1 105 ? -9.503 -4.416 10.687 1.00 85.44 105 GLY A O 1
ATOM 811 N N . PHE A 1 106 ? -7.760 -3.016 10.533 1.00 87.50 106 PHE A N 1
ATOM 812 C CA . PHE A 1 106 ? -8.076 -2.534 9.187 1.00 87.50 106 PHE A CA 1
ATOM 813 C C . PHE A 1 106 ? -7.169 -3.191 8.146 1.00 87.50 106 PHE A C 1
ATOM 815 O O . PHE A 1 106 ? -5.949 -3.264 8.319 1.00 87.50 106 PHE A O 1
ATOM 822 N N . ASP A 1 107 ? -7.745 -3.515 6.997 1.00 87.25 107 ASP A N 1
ATOM 823 C CA . ASP A 1 107 ? -7.002 -3.785 5.777 1.00 87.25 107 ASP A CA 1
ATOM 824 C C . ASP A 1 107 ? -6.514 -2.460 5.186 1.00 87.25 107 ASP A C 1
ATOM 826 O O . ASP A 1 107 ? -7.299 -1.603 4.773 1.00 87.25 107 ASP A O 1
ATOM 830 N N . ALA A 1 108 ? -5.196 -2.257 5.183 1.00 87.25 108 ALA A N 1
ATOM 831 C CA . ALA A 1 108 ? -4.581 -0.998 4.767 1.00 87.25 108 ALA A CA 1
ATOM 832 C C . ALA A 1 108 ? -3.808 -1.140 3.449 1.00 87.25 108 ALA A C 1
ATOM 834 O O . ALA A 1 108 ? -2.811 -1.873 3.373 1.00 87.25 108 ALA A O 1
ATOM 835 N N . PHE A 1 109 ? -4.223 -0.364 2.445 1.00 86.44 109 PHE A N 1
ATOM 836 C CA . PHE A 1 109 ? -3.667 -0.333 1.094 1.00 86.44 109 PHE A CA 1
ATOM 837 C C . PHE A 1 109 ? -3.116 1.050 0.743 1.00 86.44 109 PHE A C 1
ATOM 839 O O . PHE A 1 109 ? -3.739 2.079 1.013 1.00 86.44 109 PHE A O 1
ATOM 846 N N . LEU A 1 110 ? -1.962 1.078 0.073 1.00 85.62 110 LEU A N 1
ATOM 847 C CA . LEU A 1 110 ? -1.347 2.308 -0.416 1.00 85.62 110 LEU A CA 1
ATOM 848 C C . LEU A 1 110 ? -1.558 2.457 -1.922 1.00 85.62 110 LEU A C 1
ATOM 850 O O . LEU A 1 110 ? -0.841 1.866 -2.730 1.00 85.62 110 LEU A O 1
ATOM 854 N N . LEU A 1 111 ? -2.513 3.299 -2.292 1.00 82.62 111 LEU A N 1
ATOM 855 C CA . LEU A 1 111 ? -2.835 3.625 -3.672 1.00 82.62 111 LEU A CA 1
ATOM 856 C C . LEU A 1 111 ? -1.918 4.724 -4.216 1.00 82.62 111 LEU A C 1
ATOM 858 O O . LEU A 1 111 ? -1.448 5.621 -3.506 1.00 82.62 111 LEU A O 1
ATOM 862 N N . TYR A 1 112 ? -1.670 4.663 -5.521 1.00 72.38 112 TYR A N 1
ATOM 863 C CA . TYR A 1 112 ? -0.926 5.692 -6.230 1.00 72.38 112 TYR A CA 1
ATOM 864 C C . TYR A 1 112 ? -1.712 7.022 -6.285 1.00 72.38 112 TYR A C 1
ATOM 866 O O . TYR A 1 112 ? -2.919 6.998 -6.513 1.00 72.38 112 TYR A O 1
ATOM 874 N N . PRO A 1 113 ? -1.058 8.198 -6.156 1.00 69.75 113 PRO A N 1
ATOM 875 C CA . PRO A 1 113 ? 0.370 8.401 -5.909 1.00 69.75 113 PRO A CA 1
ATOM 876 C C . PRO A 1 113 ? 0.762 8.333 -4.431 1.00 69.75 113 PRO A C 1
ATOM 878 O O . PRO A 1 113 ? 1.905 8.011 -4.166 1.00 69.75 113 PRO A O 1
ATOM 881 N N . ALA A 1 114 ? -0.118 8.614 -3.472 1.00 83.25 114 ALA A N 1
ATOM 882 C CA . ALA A 1 114 ? 0.153 8.508 -2.030 1.00 83.25 114 ALA A CA 1
ATOM 883 C C . ALA A 1 114 ? -1.173 8.621 -1.264 1.00 83.25 114 ALA A C 1
ATOM 885 O O . ALA A 1 114 ? -1.403 9.576 -0.526 1.00 83.25 114 ALA A O 1
ATOM 886 N N . THR A 1 115 ? -2.097 7.711 -1.549 1.00 82.44 115 THR A N 1
ATOM 887 C CA . THR A 1 115 ? -3.430 7.705 -0.944 1.00 82.44 115 THR A CA 1
ATOM 888 C C . THR A 1 115 ? -3.578 6.433 -0.131 1.00 82.44 115 THR A C 1
ATOM 890 O O . THR A 1 115 ? -3.421 5.340 -0.665 1.00 82.44 115 THR A O 1
ATOM 893 N N . ILE A 1 116 ? -3.856 6.570 1.161 1.00 86.44 116 ILE A N 1
ATOM 894 C CA . ILE A 1 116 ? -4.094 5.432 2.045 1.00 86.44 116 ILE A CA 1
ATOM 895 C C . ILE A 1 116 ? -5.573 5.085 1.951 1.00 86.44 116 ILE A C 1
ATOM 897 O O . ILE A 1 116 ? -6.418 5.964 2.118 1.00 86.44 116 ILE A O 1
ATOM 901 N N . LYS A 1 117 ? -5.872 3.819 1.677 1.00 87.06 117 LYS A N 1
ATOM 902 C CA . LYS A 1 117 ? -7.208 3.236 1.750 1.00 87.06 117 LYS A CA 1
ATOM 903 C C . LYS A 1 117 ? -7.215 2.253 2.915 1.00 87.06 117 LYS A C 1
ATOM 905 O O . LYS A 1 117 ? -6.456 1.290 2.901 1.00 87.06 117 LYS A O 1
ATOM 910 N N . LEU A 1 118 ? -8.045 2.525 3.910 1.00 88.81 118 LEU A N 1
ATOM 911 C CA . LEU A 1 118 ? -8.357 1.612 4.999 1.00 88.81 118 LEU A CA 1
ATOM 912 C C . LEU A 1 118 ? -9.702 0.965 4.713 1.00 88.81 118 LEU A C 1
ATOM 914 O O . LEU A 1 118 ? -10.637 1.650 4.296 1.00 88.81 118 LEU A O 1
ATOM 918 N N . GLN A 1 119 ? -9.796 -0.329 4.955 1.00 86.69 119 GLN A N 1
ATOM 919 C CA . GLN A 1 119 ? -11.021 -1.089 4.816 1.00 86.69 119 GLN A CA 1
ATOM 920 C C . GLN A 1 119 ? -11.237 -1.931 6.070 1.00 86.69 119 GLN A C 1
ATOM 922 O O . GLN A 1 119 ? -10.295 -2.499 6.615 1.00 86.69 119 GLN A O 1
ATOM 927 N N . ARG A 1 120 ? -12.472 -1.970 6.562 1.00 87.31 120 ARG A N 1
ATOM 928 C CA . ARG A 1 120 ? -12.894 -2.846 7.657 1.00 87.31 120 ARG A CA 1
ATOM 929 C C . ARG A 1 120 ? -14.330 -3.266 7.379 1.00 87.31 120 ARG A C 1
ATOM 931 O O . ARG A 1 120 ? -15.242 -2.446 7.449 1.00 87.31 120 ARG A O 1
ATOM 938 N N . GLY A 1 121 ? -14.524 -4.530 7.012 1.00 84.12 121 GLY A N 1
ATOM 939 C CA . GLY A 1 121 ? -15.821 -5.013 6.534 1.00 84.12 121 GLY A CA 1
ATOM 940 C C . GLY A 1 121 ? -16.301 -4.211 5.318 1.00 84.12 121 GLY A C 1
ATOM 941 O O . GLY A 1 121 ? -15.596 -4.123 4.311 1.00 84.12 121 GLY A O 1
ATOM 942 N N . ASN A 1 122 ? -17.478 -3.590 5.441 1.00 82.44 122 ASN A N 1
ATOM 943 C CA . ASN A 1 122 ? -18.088 -2.771 4.386 1.00 82.44 122 ASN A CA 1
ATOM 944 C C . ASN A 1 122 ? -17.660 -1.295 4.431 1.00 82.44 122 ASN A C 1
ATOM 946 O O . ASN A 1 122 ? -17.966 -0.532 3.515 1.00 82.44 122 ASN A O 1
ATOM 950 N N . GLU A 1 123 ? -16.944 -0.877 5.474 1.00 82.81 123 GLU A N 1
ATOM 951 C CA . GLU A 1 123 ? -16.503 0.504 5.624 1.00 82.81 123 GLU A CA 1
ATOM 952 C C . GLU A 1 123 ? -15.162 0.708 4.928 1.00 82.81 123 GLU A C 1
ATOM 954 O O . GLU A 1 123 ? -14.196 -0.031 5.135 1.00 82.81 123 GLU A O 1
ATOM 959 N N . THR A 1 124 ? -15.100 1.735 4.085 1.00 86.12 124 THR A N 1
ATOM 960 C CA . THR A 1 124 ? -13.886 2.119 3.368 1.00 86.12 124 THR A CA 1
ATOM 961 C C . THR A 1 124 ? -13.587 3.588 3.619 1.00 86.12 124 THR A C 1
ATOM 963 O O . THR A 1 124 ? -14.386 4.464 3.294 1.00 86.12 124 THR A O 1
ATOM 966 N N . HIS A 1 125 ? -12.387 3.869 4.117 1.00 82.56 125 HIS A N 1
ATOM 967 C CA . HIS A 1 125 ? -11.892 5.222 4.327 1.00 82.56 125 HIS A CA 1
ATOM 968 C C . HIS A 1 125 ? -10.634 5.451 3.499 1.00 82.56 125 HIS A C 1
ATOM 970 O O . HIS A 1 125 ? -9.592 4.848 3.744 1.00 82.56 125 HIS A O 1
ATOM 976 N N . SER A 1 126 ? -10.711 6.353 2.521 1.00 85.00 126 SER A N 1
ATOM 977 C CA . SER A 1 126 ? -9.555 6.752 1.718 1.00 85.00 126 SER A CA 1
ATOM 978 C C . SER A 1 126 ? -9.180 8.207 1.966 1.00 85.00 126 SER A C 1
ATOM 980 O O . SER A 1 126 ? -10.022 9.094 1.841 1.00 85.00 126 SER A O 1
ATOM 982 N N . SER A 1 127 ? -7.909 8.475 2.258 1.00 81.94 127 SER A N 1
ATOM 983 C CA . SER A 1 127 ? -7.394 9.838 2.410 1.00 81.94 127 SER A CA 1
ATOM 984 C C . SER A 1 127 ? -6.000 9.974 1.811 1.00 81.94 127 SER A C 1
ATOM 986 O O . SER A 1 127 ? -5.172 9.066 1.864 1.00 81.94 127 SER A O 1
ATOM 988 N N . ARG A 1 128 ? -5.725 11.153 1.247 1.00 81.25 128 ARG A N 1
ATOM 989 C CA . ARG A 1 128 ? -4.375 11.580 0.847 1.00 81.25 128 ARG A CA 1
ATOM 990 C C . ARG A 1 128 ? -3.605 12.222 2.010 1.00 81.25 128 ARG A C 1
ATOM 992 O O . ARG A 1 128 ? -2.385 12.305 1.953 1.00 81.25 128 ARG A O 1
ATOM 999 N N . ASN A 1 129 ? -4.312 12.702 3.034 1.00 79.69 129 ASN A N 1
ATOM 1000 C CA . ASN A 1 129 ? -3.729 13.359 4.199 1.00 79.69 129 ASN A CA 1
ATOM 1001 C C . ASN A 1 129 ? -3.582 12.346 5.344 1.00 79.69 129 ASN A C 1
ATOM 1003 O O . ASN A 1 129 ? -4.589 11.785 5.791 1.00 79.69 129 ASN A O 1
ATOM 1007 N N . THR A 1 130 ? -2.343 12.127 5.791 1.00 81.38 130 THR A N 1
ATOM 1008 C CA . THR A 1 130 ? -1.990 11.213 6.887 1.00 81.38 130 THR A CA 1
ATOM 1009 C C . THR A 1 130 ? -2.549 11.695 8.220 1.00 81.38 130 THR A C 1
ATOM 1011 O O . THR A 1 130 ? -3.170 10.905 8.920 1.00 81.38 130 THR A O 1
ATOM 1014 N N . SER A 1 131 ? -2.464 12.993 8.523 1.00 83.12 131 SER A N 1
ATOM 1015 C CA . SER A 1 131 ? -2.913 13.566 9.801 1.00 83.12 131 SER A CA 1
ATOM 1016 C C . SER A 1 131 ? -4.412 13.384 10.032 1.00 83.12 131 SER A C 1
ATOM 1018 O O . SER A 1 131 ? -4.851 13.060 11.130 1.00 83.12 131 SER A O 1
ATOM 1020 N N . ARG A 1 132 ? -5.225 13.520 8.975 1.00 82.44 132 ARG A N 1
ATOM 1021 C CA . ARG A 1 132 ? -6.674 13.270 9.068 1.00 82.44 132 ARG A CA 1
ATOM 1022 C C . ARG A 1 132 ? -6.969 11.819 9.456 1.00 82.44 132 ARG A C 1
ATOM 1024 O O . ARG A 1 132 ? -7.912 11.560 10.198 1.00 82.44 132 ARG A O 1
ATOM 1031 N N . LEU A 1 133 ? -6.177 10.888 8.931 1.00 83.06 133 LEU A N 1
ATOM 1032 C CA . LEU A 1 133 ? -6.337 9.462 9.181 1.00 83.06 133 LEU A CA 1
ATOM 1033 C C . LEU A 1 133 ? -5.828 9.086 10.583 1.00 83.06 133 LEU A C 1
ATOM 1035 O O . LEU A 1 133 ? -6.477 8.315 11.274 1.00 83.06 133 LEU A O 1
ATOM 1039 N N . GLU A 1 134 ? -4.718 9.674 11.031 1.00 84.75 134 GLU A N 1
ATOM 1040 C CA . GLU A 1 134 ? -4.183 9.508 12.391 1.00 84.75 134 GLU A CA 1
ATOM 1041 C C . GLU A 1 134 ? -5.171 10.004 13.451 1.00 84.75 134 GLU A C 1
ATOM 1043 O O . GLU A 1 134 ? -5.441 9.294 14.421 1.00 84.75 134 GLU A O 1
ATOM 1048 N N . ASN A 1 135 ? -5.792 11.167 13.223 1.00 86.25 135 ASN A N 1
ATOM 1049 C CA . ASN A 1 135 ? -6.846 11.685 14.096 1.00 86.25 135 ASN A CA 1
ATOM 1050 C C . ASN A 1 135 ? -8.025 10.710 14.163 1.00 86.25 135 ASN A C 1
ATOM 1052 O O . ASN A 1 135 ? -8.468 10.363 15.252 1.00 86.25 135 ASN A O 1
ATOM 1056 N N . PHE A 1 136 ? -8.476 10.196 13.014 1.00 84.88 136 PHE A N 1
ATOM 1057 C CA . PHE A 1 136 ? -9.539 9.191 12.956 1.00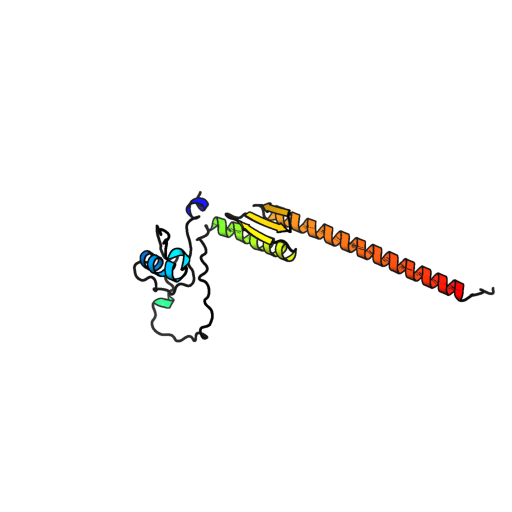 84.88 136 PHE A CA 1
ATOM 1058 C C . PHE A 1 136 ? -9.184 7.918 13.741 1.00 84.88 136 PHE A C 1
ATOM 1060 O O . PHE A 1 136 ? -9.970 7.454 14.565 1.00 84.88 136 PHE A O 1
ATOM 1067 N N . LEU A 1 137 ? -7.977 7.379 13.546 1.00 83.38 137 LEU A N 1
ATOM 1068 C CA . LEU A 1 137 ? -7.504 6.204 14.278 1.00 83.38 137 LEU A CA 1
ATOM 1069 C C . LEU A 1 137 ? -7.400 6.474 15.787 1.00 83.38 137 LEU A C 1
ATOM 1071 O O . LEU A 1 137 ? -7.642 5.566 16.583 1.00 83.38 137 LEU A O 1
ATOM 1075 N N . THR A 1 138 ? -7.033 7.691 16.187 1.00 85.69 138 THR A N 1
ATOM 1076 C CA . THR A 1 138 ? -6.953 8.103 17.597 1.00 85.69 138 THR A CA 1
ATOM 1077 C C . THR A 1 138 ? -8.340 8.197 18.228 1.00 85.69 138 THR A C 1
ATOM 1079 O O . THR A 1 138 ? -8.550 7.662 19.313 1.00 85.69 138 THR A O 1
ATOM 1082 N N . THR A 1 139 ? -9.313 8.789 17.529 1.00 84.94 139 THR A N 1
ATOM 1083 C CA . THR A 1 139 ? -10.706 8.870 17.993 1.00 84.94 139 THR A CA 1
ATOM 1084 C C . THR A 1 139 ? -11.322 7.485 18.196 1.00 84.94 139 THR A C 1
ATOM 1086 O O . THR A 1 139 ? -12.010 7.265 19.189 1.00 84.94 139 THR A O 1
ATOM 1089 N N . LEU A 1 140 ? -11.036 6.523 17.310 1.00 79.75 140 LEU A N 1
ATOM 1090 C CA . LEU A 1 140 ? -11.507 5.145 17.484 1.00 79.75 140 LEU A CA 1
ATOM 1091 C C . LEU A 1 140 ? -10.984 4.501 18.775 1.00 79.75 140 LEU A C 1
ATOM 1093 O O . LEU A 1 140 ? -11.752 3.835 19.465 1.00 79.75 140 LEU A O 1
ATOM 1097 N N . ASN A 1 141 ? -9.711 4.730 19.114 1.00 77.50 141 ASN A N 1
ATOM 1098 C CA . ASN A 1 141 ? -9.132 4.217 20.358 1.00 77.50 141 ASN A CA 1
ATOM 1099 C C . ASN A 1 141 ? -9.774 4.861 21.588 1.00 77.50 141 ASN A C 1
ATOM 1101 O O . ASN A 1 141 ? -10.129 4.162 22.531 1.00 77.50 141 ASN A O 1
ATOM 1105 N N . ALA A 1 142 ? -9.969 6.182 21.566 1.00 77.00 142 ALA A N 1
ATOM 1106 C CA . ALA A 1 142 ? -10.602 6.884 22.679 1.00 77.00 142 ALA A CA 1
ATOM 1107 C C . ALA A 1 142 ? -11.999 6.314 22.978 1.00 77.00 142 ALA A C 1
ATOM 1109 O O . ALA A 1 142 ? -12.331 6.062 24.135 1.00 77.00 142 ALA A O 1
ATOM 1110 N N . ASN A 1 143 ? -12.780 6.027 21.934 1.00 77.81 143 ASN A N 1
ATOM 1111 C CA . ASN A 1 143 ? -14.108 5.438 22.081 1.00 77.81 143 ASN A CA 1
ATOM 1112 C C . ASN A 1 143 ? -14.044 3.998 22.621 1.00 77.81 143 ASN A C 1
ATOM 1114 O O . ASN A 1 143 ? -14.813 3.649 23.518 1.00 77.81 143 ASN A O 1
ATOM 1118 N N . SER A 1 144 ? -13.124 3.160 22.123 1.00 77.50 144 SER A N 1
ATOM 1119 C CA . SER A 1 144 ? -12.973 1.790 22.634 1.00 77.50 144 SER A CA 1
ATOM 1120 C C . SER A 1 144 ? -12.522 1.763 24.096 1.00 77.50 144 SER A C 1
ATOM 1122 O O . SER A 1 144 ? -13.053 0.986 24.891 1.00 77.50 144 SER A O 1
ATOM 1124 N N . ASP A 1 145 ? -11.591 2.641 24.471 1.00 76.06 145 ASP A N 1
ATOM 1125 C CA . ASP A 1 145 ? -11.061 2.724 25.832 1.00 76.06 145 ASP A CA 1
ATOM 1126 C C . ASP A 1 145 ? -12.112 3.250 26.816 1.00 76.06 145 ASP A C 1
ATOM 1128 O O . ASP A 1 145 ? -12.225 2.736 27.933 1.00 76.06 145 ASP A O 1
ATOM 1132 N N . GLN A 1 146 ? -12.936 4.215 26.390 1.00 78.19 146 GLN A N 1
ATOM 1133 C CA . GLN A 1 146 ? -14.077 4.703 27.166 1.00 78.19 146 GLN A CA 1
ATOM 1134 C C . GLN A 1 146 ? -15.104 3.599 27.430 1.00 78.19 146 GLN A C 1
ATOM 1136 O O . GLN A 1 146 ? -15.497 3.403 28.582 1.00 78.19 146 GLN A O 1
ATOM 1141 N N . LEU A 1 147 ? -15.499 2.832 26.408 1.00 77.88 147 LEU A N 1
ATOM 1142 C CA . LEU A 1 147 ? -16.436 1.716 26.584 1.00 77.88 147 LEU A CA 1
ATOM 1143 C C . LEU A 1 147 ? -15.862 0.634 27.507 1.00 77.88 147 LEU A C 1
ATOM 1145 O O . LEU A 1 147 ? -16.550 0.163 2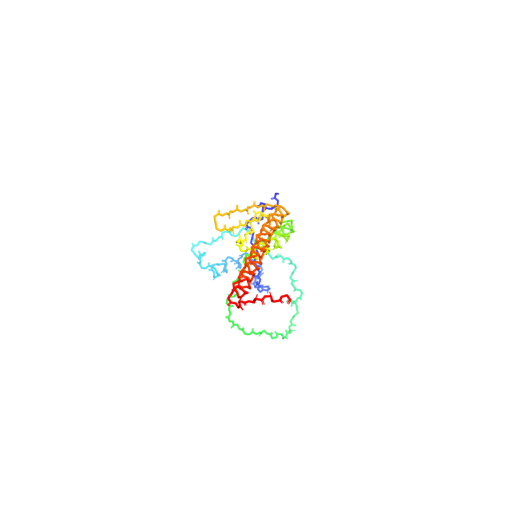8.413 1.00 77.88 147 LEU A O 1
ATOM 1149 N N . ALA A 1 148 ? -14.583 0.287 27.346 1.00 81.12 148 ALA A N 1
ATOM 1150 C CA . ALA A 1 148 ? -13.915 -0.667 28.227 1.00 81.12 148 ALA A CA 1
ATOM 1151 C C . ALA A 1 148 ? -13.838 -0.160 29.680 1.00 81.12 148 ALA A C 1
ATOM 1153 O O . ALA A 1 148 ? -13.977 -0.939 30.626 1.00 81.12 148 ALA A O 1
ATOM 1154 N N . CYS A 1 149 ? -13.626 1.144 29.881 1.00 77.81 149 CYS A N 1
ATOM 1155 C CA . CYS A 1 149 ? -13.641 1.772 31.201 1.00 77.81 149 CYS A CA 1
ATOM 1156 C C . CYS A 1 149 ? -15.028 1.690 31.855 1.00 77.81 149 CYS A C 1
ATOM 1158 O O . CYS A 1 149 ? -15.140 1.253 33.003 1.00 77.81 149 CYS A O 1
ATOM 1160 N N . LEU A 1 150 ? -16.083 2.027 31.108 1.00 84.75 150 LEU A N 1
ATOM 1161 C CA . LEU A 1 150 ? -17.464 1.947 31.583 1.00 84.75 150 LEU A CA 1
ATOM 1162 C C . LEU A 1 150 ? -17.853 0.515 31.961 1.00 84.75 150 LEU A C 1
ATOM 1164 O O . LEU A 1 150 ? -18.375 0.298 33.052 1.00 84.75 150 LEU A O 1
ATOM 1168 N N . LEU A 1 151 ? -17.525 -0.470 31.121 1.00 84.25 151 LEU A N 1
ATOM 1169 C CA . LEU A 1 151 ? -17.784 -1.882 31.415 1.00 84.25 151 LEU A CA 1
ATOM 1170 C C . LEU A 1 151 ? -17.072 -2.347 32.691 1.00 84.25 151 LEU A C 1
ATOM 1172 O O . LEU A 1 151 ? -17.682 -3.007 33.531 1.00 84.25 151 LEU A O 1
ATOM 1176 N N . ARG A 1 152 ? -15.803 -1.962 32.886 1.00 87.25 152 ARG A N 1
ATOM 1177 C CA . ARG A 1 152 ? -15.064 -2.266 34.124 1.00 87.25 152 ARG A CA 1
ATOM 1178 C C . ARG A 1 152 ? -15.704 -1.619 35.351 1.00 87.25 152 ARG A C 1
ATOM 1180 O O . ARG A 1 152 ? -15.745 -2.248 36.405 1.00 87.25 152 ARG A O 1
ATOM 1187 N N . SER A 1 153 ? -16.190 -0.386 35.226 1.00 87.38 153 SER A N 1
ATOM 1188 C CA . SER A 1 153 ? -16.891 0.315 36.308 1.00 87.38 153 SER A CA 1
ATOM 1189 C C . SER A 1 153 ? -18.199 -0.392 36.680 1.00 87.38 153 SER A C 1
ATOM 1191 O O . SER A 1 153 ? -18.437 -0.692 37.849 1.00 87.38 153 SER A O 1
ATOM 1193 N N . LEU A 1 154 ? -19.003 -0.765 35.679 1.00 85.06 154 LEU A N 1
ATOM 1194 C CA . LEU A 1 154 ? -20.251 -1.504 35.879 1.00 85.06 154 LEU A CA 1
ATOM 1195 C C . LEU A 1 154 ? -20.019 -2.870 36.534 1.00 85.06 154 LEU A C 1
ATOM 1197 O O . LEU A 1 154 ? -20.732 -3.225 37.471 1.00 85.06 154 LEU A O 1
ATOM 1201 N N . LEU A 1 155 ? -18.993 -3.609 36.101 1.00 87.75 155 LEU A N 1
ATOM 1202 C CA . LEU A 1 155 ? -18.658 -4.909 36.684 1.00 87.75 155 LEU A CA 1
ATOM 1203 C C . LEU A 1 155 ? -18.262 -4.785 38.164 1.00 87.75 155 LEU A C 1
ATOM 1205 O O . LEU A 1 155 ? -18.705 -5.581 38.990 1.00 87.75 155 LEU A O 1
ATOM 1209 N N . LYS A 1 156 ? -17.467 -3.763 38.512 1.00 86.56 156 LYS A N 1
ATOM 1210 C CA . LYS A 1 156 ? -17.083 -3.482 39.905 1.00 86.56 156 LYS A CA 1
ATOM 1211 C C . LYS A 1 156 ? -18.296 -3.158 40.772 1.00 86.56 156 LYS A C 1
ATOM 1213 O O . LYS A 1 156 ? -18.402 -3.684 41.877 1.00 86.56 156 LYS A O 1
ATOM 1218 N N . ASN A 1 157 ? -19.219 -2.343 40.262 1.00 86.56 157 ASN A N 1
ATOM 1219 C CA . ASN A 1 157 ? -20.452 -2.015 40.974 1.00 86.56 157 ASN A CA 1
ATOM 1220 C C . ASN A 1 157 ? -21.305 -3.266 41.211 1.00 86.56 157 ASN A C 1
ATOM 1222 O O . ASN A 1 157 ? -21.738 -3.498 42.336 1.00 86.56 157 ASN A O 1
ATOM 1226 N N . TYR A 1 158 ? -21.471 -4.117 40.195 1.00 84.56 158 TYR A N 1
ATOM 1227 C CA . TYR A 1 158 ? -22.214 -5.371 40.332 1.00 84.56 158 TYR A CA 1
ATOM 1228 C C . TYR A 1 158 ? -21.596 -6.306 41.384 1.00 84.56 158 TYR A C 1
ATOM 1230 O O . TYR A 1 158 ? -22.307 -6.839 42.236 1.00 84.56 158 TYR A O 1
ATOM 1238 N N . GLN A 1 159 ? -20.267 -6.467 41.381 1.00 84.06 159 GLN A N 1
ATOM 1239 C CA . GLN A 1 159 ? -19.577 -7.280 42.387 1.00 84.06 159 GLN A CA 1
ATOM 1240 C C . GLN A 1 159 ? -19.735 -6.718 43.804 1.00 84.06 159 GLN A C 1
ATOM 1242 O O . GLN A 1 159 ? -19.974 -7.486 44.735 1.00 84.06 159 GLN A O 1
ATOM 1247 N N . ALA A 1 160 ? -19.655 -5.396 43.975 1.00 81.69 160 ALA A N 1
ATOM 1248 C CA . ALA A 1 160 ? -19.848 -4.757 45.274 1.00 81.69 160 ALA A CA 1
ATOM 1249 C C . ALA A 1 160 ? -21.268 -4.984 45.818 1.00 81.69 160 ALA A C 1
ATOM 1251 O O . ALA A 1 160 ? -21.420 -5.333 46.988 1.00 81.69 160 ALA A O 1
ATOM 1252 N N . THR A 1 161 ? -22.296 -4.856 44.971 1.00 85.44 161 THR A N 1
ATOM 1253 C CA . THR A 1 161 ? -23.695 -5.114 45.349 1.00 85.44 161 THR A CA 1
ATOM 1254 C C . THR A 1 161 ? -23.943 -6.586 45.685 1.00 85.44 161 THR A C 1
ATOM 1256 O O . THR A 1 161 ? -24.630 -6.890 46.657 1.00 85.44 161 THR A O 1
ATOM 1259 N N . MET A 1 162 ? -23.366 -7.516 44.920 1.00 84.69 162 MET A N 1
ATOM 1260 C CA . MET A 1 162 ? -23.473 -8.948 45.218 1.00 84.69 162 MET A CA 1
ATOM 1261 C C . MET A 1 162 ? -22.818 -9.294 46.556 1.00 84.69 162 MET A C 1
ATOM 1263 O O . MET A 1 162 ? -23.404 -10.020 47.356 1.00 84.69 162 MET A O 1
ATOM 1267 N N . MET A 1 163 ? -21.635 -8.742 46.841 1.00 82.31 163 MET A N 1
ATOM 1268 C CA . MET A 1 163 ? -20.960 -8.972 48.119 1.00 82.31 163 MET A CA 1
ATOM 1269 C C . MET A 1 163 ? -21.769 -8.410 49.290 1.00 82.31 163 MET A C 1
ATOM 1271 O O . MET A 1 163 ? -21.985 -9.124 50.267 1.00 82.31 163 MET A O 1
ATOM 1275 N N . THR A 1 164 ? -22.284 -7.179 49.202 1.00 83.12 164 THR A N 1
ATOM 1276 C CA . THR A 1 164 ? -23.111 -6.610 50.281 1.00 83.12 164 THR A CA 1
ATOM 1277 C C . THR A 1 164 ? -24.405 -7.389 50.499 1.00 83.12 164 THR A C 1
ATOM 1279 O O . THR A 1 164 ? -24.769 -7.622 51.651 1.00 83.12 164 THR A O 1
ATOM 1282 N N . ALA A 1 165 ? -25.067 -7.854 49.436 1.00 80.56 165 ALA A N 1
ATOM 1283 C CA . ALA A 1 165 ? -26.261 -8.690 49.544 1.00 80.56 165 ALA A CA 1
ATOM 1284 C C . ALA A 1 165 ? -25.969 -10.037 50.229 1.00 80.56 165 ALA A C 1
ATOM 1286 O O . ALA A 1 165 ? -26.712 -10.445 51.123 1.00 80.56 165 ALA A O 1
ATOM 1287 N N . VAL A 1 166 ? -24.859 -10.696 49.880 1.00 80.81 166 VAL A N 1
ATOM 1288 C CA . VAL A 1 166 ? -24.416 -11.940 50.534 1.00 80.81 166 VAL A CA 1
ATOM 1289 C C . VAL A 1 166 ? -24.091 -11.695 52.010 1.00 80.81 166 VAL A C 1
ATOM 1291 O O . VAL A 1 166 ? -24.567 -12.438 52.866 1.00 80.81 166 VAL A O 1
ATOM 1294 N N . PHE A 1 167 ? -23.359 -10.626 52.343 1.00 76.62 167 PHE A N 1
ATOM 1295 C CA . PHE A 1 167 ? -23.062 -10.270 53.737 1.00 76.62 167 PHE A CA 1
ATOM 1296 C C . PHE A 1 167 ? -24.324 -9.959 54.549 1.00 76.62 167 PHE A C 1
ATOM 1298 O O . PHE A 1 167 ? -24.420 -10.359 55.711 1.00 76.62 167 PHE A O 1
ATOM 1305 N N . LEU A 1 168 ? -25.303 -9.274 53.952 1.00 75.62 168 LEU A N 1
ATOM 1306 C CA . LEU A 1 168 ? -26.580 -8.987 54.598 1.00 75.62 168 LEU A CA 1
ATOM 1307 C C . LEU A 1 168 ? -27.371 -10.284 54.827 1.00 75.62 168 LEU A C 1
ATOM 1309 O O . LEU A 1 168 ? -27.841 -10.519 55.937 1.00 75.62 168 LEU A O 1
ATOM 1313 N N . SER A 1 169 ? -27.430 -11.166 53.825 1.00 73.00 169 SER A N 1
ATOM 1314 C CA . SER A 1 169 ? -28.081 -12.476 53.926 1.00 73.00 169 SER A CA 1
ATOM 1315 C C . SER A 1 169 ? -27.436 -13.374 54.987 1.00 73.00 169 SER A C 1
ATOM 1317 O O . SER A 1 169 ? -28.154 -14.004 55.763 1.00 73.00 169 SER A O 1
ATOM 1319 N N . LEU A 1 170 ? -26.100 -13.414 55.078 1.00 72.69 170 LEU A N 1
ATOM 1320 C CA . LEU A 1 170 ? -25.409 -14.141 56.148 1.00 72.69 170 LEU A CA 1
ATOM 1321 C C . LEU A 1 170 ? -25.706 -13.534 57.525 1.00 72.69 170 LEU A C 1
ATOM 1323 O O . LEU A 1 170 ? -25.962 -14.277 58.468 1.00 72.69 170 LEU A O 1
ATOM 1327 N N . ARG A 1 171 ? -25.731 -12.199 57.658 1.00 71.62 171 ARG A N 1
ATOM 1328 C CA . ARG A 1 171 ? -26.086 -11.542 58.929 1.00 71.62 171 ARG A CA 1
ATOM 1329 C C . ARG A 1 171 ? -27.512 -11.855 59.381 1.00 71.62 171 ARG A C 1
ATOM 1331 O O . ARG A 1 171 ? -27.718 -12.089 60.569 1.00 71.62 171 ARG A O 1
ATOM 1338 N N . LEU A 1 172 ? -28.474 -11.874 58.458 1.00 71.69 172 LEU A N 1
ATOM 1339 C CA . LEU A 1 172 ? -29.861 -12.257 58.741 1.00 71.69 172 LEU A CA 1
ATOM 1340 C C . LEU A 1 172 ? -29.972 -13.742 59.119 1.00 71.69 172 LEU A C 1
ATOM 1342 O O . LEU A 1 172 ? -30.660 -14.072 60.081 1.00 71.69 172 LEU A O 1
ATOM 1346 N N . SER A 1 173 ? -29.250 -14.627 58.425 1.00 71.56 173 SER A N 1
ATOM 1347 C CA . SER A 1 173 ? -29.264 -16.068 58.706 1.00 71.56 173 SER A CA 1
ATOM 1348 C C . SER A 1 173 ? -28.559 -16.446 60.013 1.00 71.56 173 SER A C 1
ATOM 1350 O O . SER A 1 1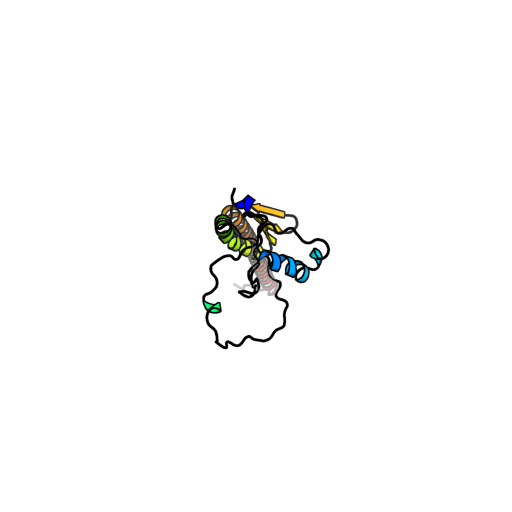73 ? -28.929 -17.447 60.620 1.00 71.56 173 SER A O 1
ATOM 1352 N N . MET A 1 174 ? -27.552 -15.684 60.454 1.00 72.50 174 MET A N 1
ATOM 1353 C CA . MET A 1 174 ? -26.807 -15.976 61.686 1.00 72.50 174 MET A CA 1
ATOM 1354 C C . MET A 1 174 ? -27.438 -15.390 62.957 1.00 72.50 174 MET A C 1
ATOM 1356 O O . MET A 1 174 ? -26.859 -15.545 64.028 1.00 72.50 174 MET A O 1
ATOM 1360 N N . GLY A 1 175 ? -28.613 -14.749 62.876 1.00 62.75 175 GLY A N 1
ATOM 1361 C CA . GLY A 1 175 ? -29.440 -14.447 64.051 1.00 62.75 175 GLY A CA 1
ATOM 1362 C C . GLY A 1 175 ? -28.686 -13.766 65.197 1.00 62.75 175 GLY A C 1
ATOM 1363 O O . GLY A 1 175 ? -28.837 -14.158 66.354 1.00 62.75 175 GLY A O 1
ATOM 1364 N N . ILE A 1 176 ? -27.849 -12.768 64.898 1.00 59.56 176 ILE A N 1
ATOM 1365 C CA . ILE A 1 176 ? -27.099 -12.040 65.925 1.00 59.56 176 ILE A CA 1
ATOM 1366 C C . ILE A 1 176 ? -28.088 -11.149 66.690 1.00 59.56 176 ILE A C 1
ATOM 1368 O O . ILE A 1 176 ? -28.326 -9.995 66.334 1.00 59.56 176 ILE A O 1
ATOM 1372 N N . ARG A 1 177 ? -28.678 -11.698 67.759 1.00 51.84 177 ARG A N 1
ATOM 1373 C CA . ARG A 1 177 ? -29.298 -10.917 68.834 1.00 51.84 177 ARG A CA 1
ATOM 1374 C C . ARG A 1 177 ? -28.187 -10.118 69.508 1.00 51.84 177 ARG A C 1
ATOM 1376 O O . ARG A 1 177 ? -27.484 -10.639 70.368 1.00 51.84 177 ARG A O 1
ATOM 1383 N N . GLN A 1 178 ? -28.037 -8.859 69.107 1.00 51.00 178 GLN A N 1
ATOM 1384 C CA . GLN A 1 178 ? -27.361 -7.848 69.914 1.00 51.00 178 GLN A CA 1
ATOM 1385 C C . GLN A 1 178 ? -28.110 -7.776 71.254 1.00 51.00 178 GLN A C 1
ATOM 1387 O O . GLN A 1 178 ? -29.218 -7.244 71.328 1.00 51.00 178 GLN A O 1
ATOM 1392 N N . LYS A 1 179 ? -27.562 -8.426 72.285 1.00 49.09 179 LYS A N 1
ATOM 1393 C CA . LYS A 1 179 ? -27.929 -8.152 73.673 1.00 49.09 179 LYS A CA 1
ATOM 1394 C C . LYS A 1 179 ? -27.133 -6.922 74.098 1.00 49.09 179 LYS A C 1
ATOM 1396 O O . LYS A 1 179 ? -25.921 -6.892 73.897 1.00 49.09 179 LYS A O 1
ATOM 1401 N N . TRP A 1 180 ? -27.886 -5.945 74.591 1.00 51.66 180 TRP A N 1
ATOM 1402 C CA . TRP A 1 180 ? -27.442 -4.716 75.236 1.00 51.66 180 TRP A CA 1
ATOM 1403 C C . TRP A 1 180 ? -26.488 -4.990 76.395 1.00 51.66 180 TRP A C 1
ATOM 1405 O O . TRP A 1 180 ? -26.692 -6.028 77.071 1.00 51.66 180 TRP A O 1
#

pLDDT: mean 74.1, std 15.85, range [30.92, 89.5]

Foldseek 3Di:
DVQVVQPPAKDWPDDDPCPCPPHVVVVCQVCVCVLPVVCVVPPDDDPDDDDDDDGDPVVPDPDDDDDDDDDDDDPRRDIDTPQDPVLVVLQVLVVVLQVLLVVVVWDWDADPSGKIWTDDPPDIDIDSDSVVSVVVSVVVVVVVVVVVVVVVVVVVVVVVVVVVVVVVVVVVVVPPPPDD

Secondary structure (DSSP, 8-state):
-HHHHTTT--B---PPTTTTTT-HHHHHHHHHHHH-GGGSSSPPP-------SPPPGGGSS-----PPPPP--------B----HHHHHHHHHHHHHHHHHHHTT-EEEEETTTEEEEEETTEEEEES-HHHHHHHHHHHHHHHHHHHHHHHHHHHHHHHHHHHHHHHHHHHHTT-----